Protein AF-A0A4Y2HC85-F1 (afdb_monomer_lite)

InterPro domains:
  IPR040647 SPIN-DOC-like, zinc-finger [PF18658] (17-44)

Secondary structure (DSSP, 8-state):
-------PPP--S--EE-TTT--EESSS-HHHHHHHHHHHSTT--GGGHHHHHHHHHHHHHHHHHHHHHHHHHHHHHHHHHHHHHHHHHHHT--TT-HHHHHHHHHHHHHHH-GGGHHHHHT--

pLDDT: mean 77.15, std 14.13, range [35.19, 92.06]

Sequence (124 aa):
MESEMATFPQPSLLSGVCLICNEAVAVFKEYNISRHFTSKHKNSNYEAMSEYVESLCKKLSGRQIFFKKVNTIQEAATHASYIVAYNIAKNNKALSDREFVKQCMLQVCDVLCPDKKNNIQTVS

Organism: Araneus ventricosus (NCBI:txid182803)

Structure (mmCIF, N/CA/C/O backbone):
data_AF-A0A4Y2HC85-F1
#
_entry.id   AF-A0A4Y2HC85-F1
#
loop_
_atom_site.group_PDB
_atom_site.id
_atom_site.type_symbol
_atom_site.label_atom_id
_atom_site.label_alt_id
_atom_site.label_comp_id
_atom_site.label_asym_id
_atom_site.label_entity_id
_atom_site.label_seq_id
_atom_site.pdbx_PDB_ins_code
_atom_site.Cartn_x
_atom_site.Cartn_y
_atom_site.Cartn_z
_atom_site.occupancy
_atom_site.B_iso_or_equiv
_atom_site.auth_seq_id
_atom_site.auth_comp_id
_atom_site.auth_asym_id
_atom_site.auth_atom_id
_atom_site.pdbx_PDB_model_num
ATOM 1 N N . MET A 1 1 ? -26.707 -11.680 3.508 1.00 39.56 1 MET A N 1
ATOM 2 C CA . MET A 1 1 ? -25.336 -11.876 4.020 1.00 39.56 1 MET A CA 1
ATOM 3 C C . MET A 1 1 ? -24.555 -12.504 2.884 1.00 39.56 1 MET A C 1
ATOM 5 O O . MET A 1 1 ? -24.345 -13.703 2.871 1.00 39.56 1 MET A O 1
ATOM 9 N N . GLU A 1 2 ? -24.244 -11.702 1.872 1.00 35.19 2 GLU A N 1
ATOM 10 C CA . GLU A 1 2 ? -23.444 -12.131 0.728 1.00 35.19 2 GLU A CA 1
ATOM 11 C C . GLU A 1 2 ? -22.270 -11.168 0.674 1.00 35.19 2 GLU A C 1
ATOM 13 O O . GLU A 1 2 ? -22.397 -10.013 0.283 1.00 35.19 2 GLU A O 1
ATOM 18 N N . SER A 1 3 ? -21.153 -11.610 1.240 1.00 37.97 3 SER A N 1
ATOM 19 C CA . SER A 1 3 ? -19.873 -10.946 1.077 1.00 37.97 3 SER A CA 1
ATOM 20 C C . SER A 1 3 ? -19.359 -11.309 -0.308 1.00 37.97 3 SER A C 1
ATOM 22 O O . SER A 1 3 ? -18.928 -12.444 -0.523 1.00 37.97 3 SER A O 1
ATOM 24 N N . GLU A 1 4 ? -19.401 -10.359 -1.237 1.00 44.91 4 GLU A N 1
ATOM 25 C CA . GLU A 1 4 ? -18.585 -10.416 -2.445 1.00 44.91 4 GLU A CA 1
ATOM 26 C C . GLU A 1 4 ? -17.118 -10.524 -2.011 1.00 44.91 4 GLU A C 1
ATOM 28 O O . GLU A 1 4 ? -16.486 -9.555 -1.588 1.00 44.91 4 GLU A O 1
ATOM 33 N N . MET A 1 5 ? -16.576 -11.743 -2.056 1.00 38.97 5 MET A N 1
ATOM 34 C CA . MET A 1 5 ? -15.139 -11.968 -2.003 1.00 38.97 5 MET A CA 1
ATOM 35 C C . MET A 1 5 ? -14.557 -11.340 -3.263 1.00 38.97 5 MET A C 1
ATOM 37 O O . MET A 1 5 ? -14.553 -11.950 -4.333 1.00 38.97 5 MET A O 1
ATOM 41 N N . ALA A 1 6 ? -14.076 -10.103 -3.129 1.00 42.81 6 ALA A N 1
ATOM 42 C CA . ALA A 1 6 ? -13.191 -9.491 -4.101 1.00 42.81 6 ALA A CA 1
ATOM 43 C C . ALA A 1 6 ? -12.059 -10.488 -4.367 1.00 42.81 6 ALA A C 1
ATOM 45 O O . ALA A 1 6 ? -11.213 -10.755 -3.510 1.00 42.81 6 ALA A O 1
ATOM 46 N N . THR A 1 7 ? -12.104 -11.114 -5.539 1.00 43.34 7 THR A N 1
ATOM 47 C CA . THR A 1 7 ? -11.078 -12.054 -5.964 1.00 43.34 7 THR A CA 1
ATOM 48 C C . THR A 1 7 ? -9.801 -11.245 -6.125 1.00 43.34 7 THR A C 1
ATOM 50 O O . THR A 1 7 ? -9.689 -10.429 -7.039 1.00 43.34 7 THR A O 1
ATOM 53 N N . PHE A 1 8 ? -8.857 -11.429 -5.201 1.00 40.78 8 PHE A N 1
ATOM 54 C CA . PHE A 1 8 ? -7.516 -10.875 -5.333 1.00 40.78 8 PHE A CA 1
ATOM 55 C C . PHE A 1 8 ? -6.933 -11.364 -6.668 1.00 40.78 8 PHE A C 1
ATOM 57 O O . PHE A 1 8 ? -6.908 -12.580 -6.897 1.00 40.78 8 PHE A O 1
ATOM 64 N N . PRO A 1 9 ? -6.486 -10.468 -7.566 1.00 41.81 9 PRO A N 1
ATOM 65 C CA . PRO A 1 9 ? -5.861 -10.896 -8.805 1.00 41.81 9 PRO A CA 1
ATOM 66 C C . PRO A 1 9 ? -4.617 -11.720 -8.464 1.00 41.81 9 PRO A C 1
ATOM 68 O O . PRO A 1 9 ? -3.718 -11.261 -7.759 1.00 41.81 9 PRO A O 1
ATOM 71 N N . GLN A 1 10 ? -4.601 -12.966 -8.938 1.00 46.28 10 GLN A N 1
ATOM 72 C CA . GLN A 1 10 ? -3.458 -13.867 -8.821 1.00 46.28 10 GLN A CA 1
ATOM 73 C C . GLN A 1 10 ? -2.216 -13.175 -9.417 1.00 46.28 10 GLN A C 1
ATOM 75 O O . GLN A 1 10 ? -2.329 -12.592 -10.499 1.00 46.28 10 GLN A O 1
ATOM 80 N N . PRO A 1 11 ? -1.034 -13.227 -8.771 1.00 51.81 11 PRO A N 1
ATOM 81 C CA . PRO A 1 11 ? 0.182 -12.599 -9.282 1.00 51.81 11 PRO A CA 1
ATOM 82 C C . PRO A 1 11 ? 0.749 -13.422 -10.450 1.00 51.81 11 PRO A C 1
ATOM 84 O O . PRO A 1 11 ? 1.758 -14.115 -10.335 1.00 51.81 11 PRO A O 1
ATOM 87 N N . SER A 1 12 ? 0.078 -13.386 -11.599 1.00 58.06 12 SER A N 1
ATOM 88 C CA . SER A 1 12 ? 0.552 -14.012 -12.828 1.00 58.06 12 SER A CA 1
ATOM 89 C C . SER A 1 12 ? 1.659 -13.153 -13.437 1.00 58.06 12 SER A C 1
ATOM 91 O O . SER A 1 12 ? 1.367 -12.084 -13.958 1.00 58.06 12 SER A O 1
ATOM 93 N N . LEU A 1 13 ? 2.903 -13.647 -13.360 1.00 60.41 13 LEU A N 1
ATOM 94 C CA . LEU A 1 13 ? 4.144 -13.115 -13.944 1.00 60.41 13 LEU A CA 1
ATOM 95 C C . LEU A 1 13 ? 4.380 -11.610 -13.745 1.00 60.41 13 LEU A C 1
ATOM 97 O O . LEU A 1 13 ? 3.727 -10.781 -14.363 1.00 60.41 13 LEU A O 1
ATOM 101 N N . LEU A 1 14 ? 5.420 -11.256 -12.982 1.00 68.62 14 LEU A N 1
ATOM 102 C CA . LEU A 1 14 ? 5.896 -9.877 -12.849 1.00 68.62 14 LEU A CA 1
ATOM 103 C C . LEU A 1 14 ? 6.206 -9.297 -14.246 1.00 68.62 14 LEU A C 1
ATOM 105 O O . LEU A 1 14 ? 7.260 -9.560 -14.831 1.00 68.62 14 LEU A O 1
ATOM 109 N N . SER A 1 15 ? 5.246 -8.570 -14.813 1.00 75.81 15 SER A N 1
ATOM 110 C CA . SER A 1 15 ? 5.338 -7.892 -16.101 1.00 75.81 15 SER A CA 1
ATOM 111 C C . SER A 1 15 ? 5.786 -6.459 -15.878 1.00 75.81 15 SER A C 1
ATOM 113 O O . SER A 1 15 ? 5.284 -5.787 -14.975 1.00 75.81 15 SER A O 1
ATOM 115 N N . GLY A 1 16 ? 6.710 -5.987 -16.708 1.00 83.25 16 GLY A N 1
ATOM 116 C CA . GLY A 1 16 ? 7.153 -4.599 -16.673 1.00 83.25 16 GLY A CA 1
ATOM 117 C C . GLY A 1 16 ? 6.352 -3.716 -17.598 1.00 83.25 16 GLY A C 1
ATOM 118 O O . GLY A 1 16 ? 5.707 -4.202 -18.518 1.00 83.25 16 GLY A O 1
ATOM 119 N N . VAL A 1 17 ? 6.414 -2.407 -17.380 1.00 86.94 17 VAL A N 1
ATOM 120 C CA 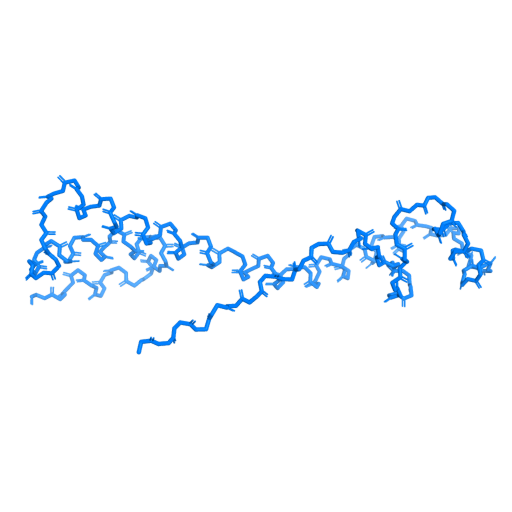. VAL A 1 17 ? 5.908 -1.413 -18.332 1.00 86.94 17 VAL A CA 1
ATOM 121 C C . VAL A 1 17 ? 7.093 -0.591 -18.812 1.00 86.94 17 VAL A C 1
ATOM 123 O O . VAL A 1 17 ? 7.851 -0.060 -18.000 1.00 86.94 17 VAL A O 1
ATOM 126 N N . CYS A 1 18 ? 7.266 -0.491 -20.127 1.00 87.25 18 CYS A N 1
ATOM 127 C CA . CYS A 1 18 ? 8.275 0.379 -20.708 1.00 87.25 18 CYS A CA 1
ATOM 128 C C . CYS A 1 18 ? 7.864 1.838 -20.512 1.00 87.25 18 C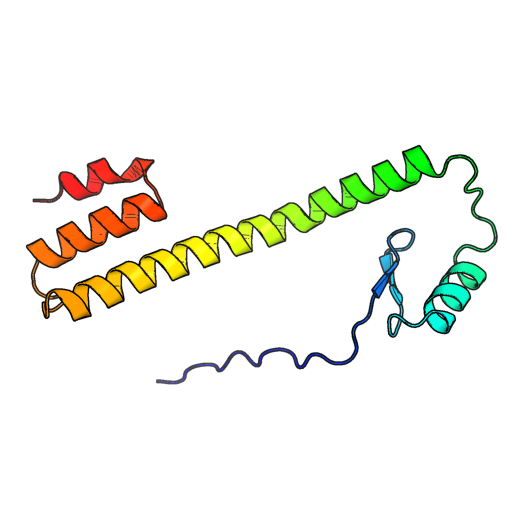YS A C 1
ATOM 130 O O . CYS A 1 18 ? 6.785 2.253 -20.922 1.00 87.25 18 CYS A O 1
ATOM 132 N N . LEU A 1 19 ? 8.734 2.644 -19.915 1.00 84.19 19 LEU A N 1
ATOM 133 C CA . LEU A 1 19 ? 8.427 4.043 -19.612 1.00 84.19 19 LEU A CA 1
ATOM 134 C C . LEU A 1 19 ? 8.465 4.952 -20.849 1.00 84.19 19 LEU A C 1
ATOM 136 O O . LEU A 1 19 ? 7.919 6.050 -20.814 1.00 84.19 19 LEU A O 1
ATOM 140 N N . ILE A 1 20 ? 9.080 4.484 -21.939 1.00 84.69 20 ILE A N 1
ATOM 141 C CA . ILE A 1 20 ? 9.239 5.231 -23.191 1.00 84.69 20 ILE A CA 1
ATOM 142 C C . ILE A 1 20 ? 7.965 5.137 -24.042 1.00 84.69 20 ILE A C 1
ATOM 144 O O . ILE A 1 20 ? 7.466 6.157 -24.508 1.00 84.69 20 ILE A O 1
ATOM 148 N N . CYS A 1 21 ? 7.420 3.928 -24.231 1.00 86.94 21 CYS A N 1
ATOM 149 C CA . CYS A 1 21 ? 6.229 3.688 -25.064 1.00 86.94 21 CYS A CA 1
ATOM 150 C C . CYS A 1 21 ? 4.973 3.264 -24.287 1.00 86.94 21 CYS A C 1
ATOM 152 O O . CYS A 1 21 ? 3.910 3.138 -24.885 1.00 86.94 21 CYS A O 1
ATOM 154 N N . ASN A 1 22 ? 5.066 3.057 -22.971 1.00 85.00 22 ASN A N 1
ATOM 155 C CA . ASN A 1 22 ? 3.963 2.617 -22.110 1.00 85.00 22 ASN A CA 1
ATOM 156 C C . ASN A 1 22 ? 3.378 1.233 -22.469 1.00 85.00 22 ASN A C 1
ATOM 158 O O . ASN A 1 22 ? 2.268 0.904 -22.048 1.00 85.00 22 ASN A O 1
ATOM 162 N N . GLU A 1 23 ? 4.122 0.420 -23.224 1.00 88.38 23 GLU A N 1
ATOM 163 C CA . GLU A 1 23 ? 3.765 -0.963 -23.546 1.00 88.38 23 GLU A CA 1
ATOM 164 C C . GLU A 1 23 ? 4.225 -1.924 -22.439 1.00 88.38 23 GLU A C 1
ATOM 166 O O . GLU A 1 23 ? 5.257 -1.716 -21.791 1.00 88.38 23 GLU A O 1
ATOM 171 N N . ALA A 1 24 ? 3.467 -3.004 -22.233 1.00 88.06 24 ALA A N 1
ATOM 172 C CA . ALA A 1 24 ? 3.840 -4.060 -21.303 1.00 88.06 24 ALA A CA 1
ATOM 173 C C . ALA A 1 24 ? 4.976 -4.923 -21.877 1.00 88.06 24 ALA A C 1
ATOM 175 O O . ALA A 1 24 ? 4.899 -5.431 -22.996 1.00 88.06 24 ALA A O 1
ATOM 176 N N . VAL A 1 25 ? 6.018 -5.137 -21.080 1.00 88.25 25 VAL A N 1
ATOM 177 C CA . VAL A 1 25 ? 7.084 -6.100 -21.342 1.00 88.25 25 VAL A CA 1
ATOM 178 C C . VAL A 1 25 ? 6.728 -7.385 -20.608 1.00 88.25 25 VAL A C 1
ATOM 180 O O . VAL A 1 25 ? 6.728 -7.444 -19.374 1.00 88.25 25 VAL A O 1
ATOM 183 N N . ALA A 1 26 ? 6.399 -8.418 -21.384 1.00 83.50 26 ALA A N 1
ATOM 184 C CA . ALA A 1 26 ? 6.089 -9.737 -20.855 1.00 83.50 26 ALA A CA 1
ATOM 185 C C . ALA A 1 26 ? 7.285 -10.255 -20.056 1.00 83.50 26 ALA A C 1
ATOM 187 O O . ALA A 1 26 ? 8.322 -10.535 -20.648 1.00 83.50 26 ALA A O 1
ATOM 188 N N . VAL A 1 27 ? 7.118 -10.428 -18.743 1.00 82.75 27 VAL A N 1
ATOM 189 C CA . VAL A 1 27 ? 8.144 -10.916 -17.807 1.00 82.75 27 VAL A CA 1
ATOM 190 C C . VAL A 1 27 ? 9.383 -10.016 -17.748 1.00 82.75 27 VAL A C 1
ATOM 192 O O . VAL A 1 27 ? 10.051 -9.790 -18.755 1.00 82.75 27 VAL A O 1
ATOM 195 N N . PHE A 1 28 ? 9.774 -9.576 -16.554 1.00 82.06 28 PHE A N 1
ATOM 196 C CA . PHE A 1 28 ? 11.064 -8.905 -16.338 1.00 82.06 28 PHE A CA 1
ATOM 197 C C . PHE A 1 28 ? 12.258 -9.867 -16.512 1.00 82.06 28 PHE A C 1
ATOM 199 O O . PHE A 1 28 ? 12.929 -10.241 -15.556 1.00 82.06 28 PHE A O 1
ATOM 206 N N . LYS A 1 29 ? 12.521 -10.296 -17.749 1.00 87.31 29 LYS A N 1
ATOM 207 C CA . LYS A 1 29 ? 13.715 -11.039 -18.160 1.00 87.31 29 LYS A CA 1
ATOM 208 C C . LYS A 1 29 ? 14.520 -10.190 -19.128 1.00 87.31 29 LYS A C 1
ATOM 210 O O . LYS A 1 29 ? 13.945 -9.568 -20.020 1.00 87.31 29 LYS A O 1
ATOM 215 N N . GLU A 1 30 ? 15.841 -10.242 -18.994 1.00 88.12 30 GLU A N 1
ATOM 216 C CA . GLU A 1 30 ? 16.788 -9.503 -19.835 1.00 88.12 30 GLU A CA 1
ATOM 217 C C . GLU A 1 30 ? 16.480 -9.666 -21.328 1.00 88.12 30 GLU A C 1
ATOM 219 O O . GLU A 1 30 ? 16.289 -8.676 -22.021 1.00 88.12 30 GLU A O 1
ATOM 224 N N . TYR A 1 31 ? 16.294 -10.902 -21.803 1.00 89.81 31 TYR A N 1
ATOM 225 C CA . TYR A 1 31 ? 15.933 -11.175 -23.198 1.00 89.81 31 TYR A CA 1
ATOM 226 C C . TYR A 1 31 ? 14.680 -10.409 -23.669 1.00 89.81 31 TYR A C 1
ATOM 228 O O . TYR A 1 31 ? 14.672 -9.845 -24.764 1.00 89.81 31 TYR A O 1
ATOM 236 N N . ASN A 1 32 ? 13.623 -10.360 -22.851 1.00 90.06 32 ASN A N 1
ATOM 237 C CA . ASN A 1 32 ? 12.374 -9.686 -23.218 1.00 90.06 32 ASN A CA 1
ATOM 238 C C . ASN A 1 32 ? 12.543 -8.164 -23.250 1.00 90.06 32 ASN A C 1
ATOM 240 O O . ASN A 1 32 ? 11.996 -7.514 -24.141 1.00 90.06 32 ASN A O 1
ATOM 244 N N . ILE A 1 33 ? 13.328 -7.619 -22.318 1.00 89.38 33 ILE A N 1
ATOM 245 C CA . ILE A 1 33 ? 13.667 -6.195 -22.254 1.00 89.38 33 ILE A CA 1
ATOM 246 C C . ILE A 1 33 ? 14.527 -5.816 -23.464 1.00 89.38 33 ILE A C 1
ATOM 248 O O . ILE A 1 33 ? 14.150 -4.923 -24.219 1.00 89.38 33 ILE A O 1
ATOM 252 N N . SER A 1 34 ? 15.621 -6.537 -23.711 1.00 89.81 34 SER A N 1
ATOM 253 C CA . SER A 1 34 ? 16.528 -6.289 -24.834 1.00 89.81 34 SER A CA 1
ATOM 254 C C . SER A 1 34 ? 15.791 -6.358 -26.169 1.00 89.81 34 SER A C 1
ATOM 256 O O . SER A 1 34 ? 15.859 -5.422 -26.962 1.00 89.81 34 SER A O 1
ATOM 258 N N . ARG A 1 35 ? 14.982 -7.403 -26.393 1.00 92.06 35 ARG A N 1
ATOM 259 C CA . ARG A 1 35 ? 14.155 -7.522 -27.603 1.00 92.06 35 ARG A CA 1
ATOM 260 C C . ARG A 1 35 ? 13.182 -6.352 -27.755 1.00 92.06 35 ARG A C 1
ATOM 262 O O . ARG A 1 35 ? 12.997 -5.855 -28.867 1.00 92.06 35 ARG A O 1
ATOM 269 N N . HIS A 1 36 ? 12.550 -5.915 -26.667 1.00 91.75 36 HIS A N 1
ATOM 270 C CA . HIS A 1 36 ? 11.640 -4.772 -26.686 1.00 91.75 36 HIS A CA 1
ATOM 271 C C . HIS A 1 36 ? 12.373 -3.486 -27.097 1.00 91.75 36 HIS A C 1
ATOM 273 O O . HIS A 1 36 ? 11.963 -2.835 -28.055 1.00 91.75 36 HIS A O 1
ATOM 279 N N . PHE A 1 37 ? 13.503 -3.170 -26.460 1.00 88.12 37 PHE A N 1
ATOM 280 C CA . PHE A 1 37 ? 14.302 -1.991 -26.801 1.00 88.12 37 PHE A CA 1
ATOM 281 C C . PHE A 1 37 ? 14.804 -2.023 -28.246 1.00 88.12 37 PHE A C 1
ATOM 283 O O . PHE A 1 37 ? 14.616 -1.058 -28.984 1.00 88.12 37 PHE A O 1
ATOM 290 N N . THR A 1 38 ? 15.366 -3.145 -28.698 1.00 88.88 38 THR A N 1
ATOM 291 C CA . THR A 1 38 ? 15.890 -3.257 -30.065 1.00 88.88 38 THR A CA 1
ATOM 292 C C . THR A 1 38 ? 14.794 -3.190 -31.131 1.00 88.88 38 THR A C 1
ATOM 294 O O . THR A 1 38 ? 15.059 -2.719 -32.233 1.00 88.88 38 THR A O 1
ATOM 297 N N . SER A 1 39 ? 13.570 -3.643 -30.845 1.00 90.88 39 SER A N 1
ATOM 298 C CA . SER A 1 39 ? 12.470 -3.622 -31.824 1.00 90.88 39 SER A CA 1
ATOM 299 C C . SER A 1 39 ? 11.691 -2.305 -31.846 1.00 90.88 39 SER A C 1
ATOM 301 O O . SER A 1 39 ? 11.310 -1.847 -32.920 1.00 90.88 39 SER A O 1
ATOM 303 N N . LYS A 1 40 ? 11.461 -1.682 -30.684 1.00 87.88 40 LYS A N 1
ATOM 304 C CA . LYS A 1 40 ? 10.613 -0.484 -30.540 1.00 87.88 40 LYS A CA 1
ATOM 305 C C . LYS A 1 40 ? 11.400 0.820 -30.463 1.00 87.88 40 LYS A C 1
ATOM 307 O O . LYS A 1 40 ? 10.848 1.882 -30.733 1.00 87.88 40 LYS A O 1
ATOM 312 N N . HIS A 1 41 ? 12.679 0.744 -30.107 1.00 87.06 41 HIS A N 1
ATOM 313 C CA . HIS A 1 41 ? 13.499 1.905 -29.769 1.00 87.06 41 HIS A CA 1
ATOM 314 C C . HIS A 1 41 ? 14.889 1.879 -30.435 1.00 87.06 41 HIS A C 1
ATOM 316 O O . HIS A 1 41 ? 15.843 2.489 -29.959 1.00 87.06 41 HIS A O 1
ATOM 322 N N . LYS A 1 42 ? 15.004 1.191 -31.579 1.00 79.31 42 LYS A N 1
ATOM 323 C CA . LYS A 1 42 ? 16.261 0.986 -32.321 1.00 79.31 42 LYS A CA 1
ATOM 324 C C . LYS A 1 42 ? 16.988 2.274 -32.725 1.00 79.31 42 LYS A C 1
ATOM 326 O O . LYS A 1 42 ? 18.204 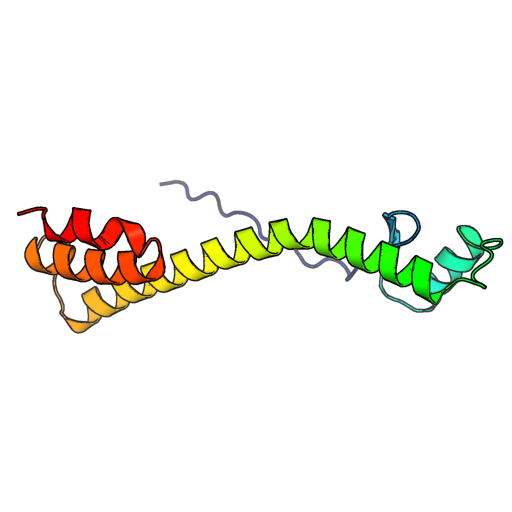2.257 -32.855 1.00 79.31 42 LYS A O 1
ATOM 331 N N . ASN A 1 43 ? 16.241 3.351 -32.970 1.00 71.50 43 ASN A N 1
ATOM 332 C CA . ASN A 1 43 ? 16.751 4.602 -33.540 1.00 71.50 43 ASN A CA 1
ATOM 333 C C . ASN A 1 43 ? 16.538 5.813 -32.620 1.00 71.50 43 ASN A C 1
ATOM 335 O O . ASN A 1 43 ? 16.505 6.951 -33.084 1.00 71.50 43 ASN A O 1
ATOM 339 N N . SER A 1 44 ? 16.304 5.587 -31.328 1.00 68.06 44 SER A N 1
ATOM 340 C CA . SER A 1 44 ? 16.189 6.701 -30.388 1.00 68.06 44 SER A CA 1
ATOM 341 C C . SER A 1 44 ? 17.572 7.284 -30.138 1.00 68.06 44 SER A C 1
ATOM 343 O O . SER A 1 44 ? 18.476 6.566 -29.716 1.00 68.06 44 SER A O 1
ATOM 345 N N . ASN A 1 45 ? 17.731 8.583 -30.386 1.00 65.06 45 ASN A N 1
ATOM 346 C CA . ASN A 1 45 ? 18.965 9.269 -30.048 1.00 65.06 45 ASN A CA 1
ATOM 347 C C . ASN A 1 45 ? 18.970 9.588 -28.545 1.00 65.06 45 ASN A C 1
ATOM 349 O O . ASN A 1 45 ? 18.344 10.550 -28.102 1.00 65.06 45 ASN A O 1
ATOM 353 N N . TYR A 1 46 ? 19.605 8.729 -27.748 1.00 64.56 46 TYR A N 1
ATOM 354 C CA . TYR A 1 46 ? 19.620 8.844 -26.287 1.00 64.56 46 TYR A CA 1
ATOM 355 C C . TYR A 1 46 ? 20.742 9.740 -25.750 1.00 64.56 46 TYR A C 1
ATOM 357 O O . TYR A 1 46 ? 20.993 9.746 -24.551 1.00 64.56 46 TYR A O 1
ATOM 365 N N . GLU A 1 47 ? 21.421 10.510 -26.597 1.00 56.94 47 GLU A N 1
ATOM 366 C CA . GLU A 1 47 ? 22.540 11.378 -26.200 1.00 56.94 47 GLU A CA 1
ATOM 367 C C . GLU A 1 47 ? 22.142 12.450 -25.158 1.00 56.94 47 GLU A C 1
ATOM 369 O O . GLU A 1 47 ? 22.983 12.892 -24.382 1.00 56.94 47 GLU A O 1
ATOM 374 N N . ALA A 1 48 ? 20.847 12.776 -25.031 1.00 60.03 48 ALA A N 1
ATOM 375 C CA . ALA A 1 48 ? 20.277 13.619 -23.968 1.00 60.03 48 ALA A CA 1
ATOM 376 C C . ALA A 1 48 ? 19.593 12.803 -22.841 1.00 60.03 48 ALA A C 1
ATOM 378 O O . ALA A 1 48 ? 18.519 13.156 -22.344 1.00 60.03 48 ALA A O 1
ATOM 379 N N . MET A 1 49 ? 20.187 11.666 -22.455 1.00 68.00 49 MET A N 1
ATOM 380 C CA . MET A 1 49 ? 19.568 10.656 -21.582 1.00 68.00 49 MET A CA 1
ATOM 381 C C . MET A 1 49 ? 19.117 11.203 -20.222 1.00 68.00 49 MET A C 1
ATOM 383 O O . MET A 1 49 ? 18.077 10.788 -19.720 1.00 68.00 49 MET A O 1
ATOM 387 N N . SER A 1 50 ? 19.867 12.138 -19.632 1.00 68.00 50 SER A N 1
ATOM 388 C CA . SER A 1 50 ? 19.608 12.618 -18.268 1.00 68.00 50 SER A CA 1
ATOM 389 C C . SER A 1 50 ? 18.295 13.404 -18.162 1.00 68.00 50 SER A C 1
ATOM 391 O O . SER A 1 50 ? 17.414 13.038 -17.384 1.00 68.00 50 SER A O 1
ATOM 393 N N . GLU A 1 51 ? 18.109 14.426 -19.002 1.00 74.62 51 GLU A N 1
ATOM 394 C CA . GLU A 1 51 ? 16.905 15.270 -18.982 1.00 74.62 51 GLU A CA 1
ATOM 395 C C . GLU A 1 51 ? 15.657 14.494 -19.418 1.00 74.62 51 GLU A C 1
ATOM 397 O O . GLU A 1 51 ? 14.574 14.638 -18.840 1.00 74.62 51 GLU A O 1
ATOM 402 N N . TYR A 1 52 ? 15.805 13.613 -20.413 1.00 78.75 52 TYR A N 1
ATOM 403 C CA . TYR A 1 52 ? 14.707 12.775 -20.878 1.00 78.75 52 TYR A CA 1
ATOM 404 C C . TYR A 1 52 ? 14.253 11.789 -19.795 1.00 78.75 52 TYR A C 1
ATOM 406 O O . TYR A 1 52 ? 13.054 11.710 -19.510 1.00 78.75 52 TYR A O 1
ATOM 414 N N . VAL A 1 53 ? 15.191 11.099 -19.134 1.00 79.56 53 VAL A N 1
ATOM 415 C CA . VAL A 1 53 ? 14.896 10.199 -18.008 1.00 79.56 53 VAL A CA 1
ATOM 416 C C . VAL A 1 53 ? 14.258 10.967 -16.854 1.00 79.56 53 VAL A C 1
ATOM 418 O O . VAL A 1 53 ? 13.251 10.512 -16.312 1.00 79.56 53 VAL A O 1
ATOM 421 N N . GLU A 1 54 ? 14.755 12.159 -16.52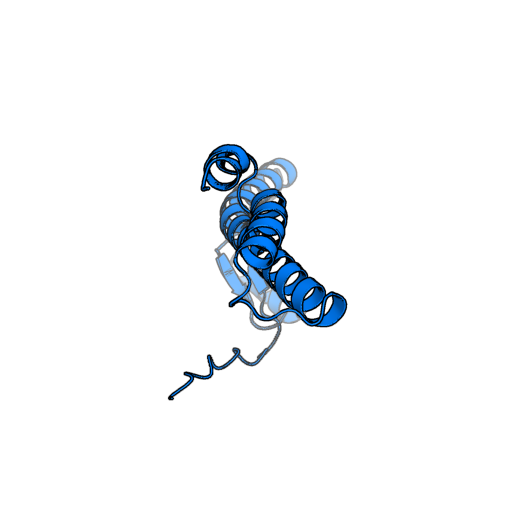1 1.00 82.31 54 GLU A N 1
ATOM 422 C CA . GLU A 1 54 ? 14.157 12.992 -15.475 1.00 82.31 54 GLU A CA 1
ATOM 423 C C . GLU A 1 54 ? 12.705 13.373 -15.812 1.00 82.31 54 GLU A C 1
ATOM 425 O O . GLU A 1 54 ? 11.812 13.292 -14.961 1.00 82.31 54 GLU A O 1
ATOM 430 N N . SER A 1 55 ? 12.427 13.711 -17.076 1.00 83.75 55 SER A N 1
ATOM 431 C CA . SER A 1 55 ? 11.070 14.010 -17.543 1.00 83.75 55 SER A CA 1
ATOM 432 C C . SER A 1 55 ? 10.128 12.802 -17.425 1.00 83.75 55 SER A C 1
ATOM 434 O O . SER A 1 55 ? 8.962 12.954 -17.043 1.00 83.75 55 SER A O 1
ATOM 436 N N . LEU A 1 56 ? 10.627 11.591 -17.703 1.00 83.19 56 LEU A N 1
ATOM 437 C CA . LEU A 1 56 ? 9.872 10.348 -17.554 1.00 83.19 56 LEU A CA 1
ATOM 438 C C . LEU A 1 56 ? 9.606 10.045 -16.075 1.00 83.19 56 LEU A C 1
ATOM 440 O O . LEU A 1 56 ? 8.469 9.741 -15.710 1.00 83.19 56 LEU A O 1
ATOM 444 N N . CYS A 1 57 ? 10.604 10.216 -15.207 1.00 83.38 57 CYS A N 1
ATOM 445 C CA . CYS A 1 57 ? 10.462 10.074 -13.757 1.00 83.38 57 CYS A CA 1
ATOM 446 C C . CYS A 1 57 ? 9.421 11.041 -13.175 1.00 83.38 57 CYS A C 1
ATOM 448 O O . CYS A 1 57 ? 8.598 10.635 -12.348 1.00 83.38 57 CYS A O 1
ATOM 450 N N . LYS A 1 58 ? 9.387 12.300 -13.635 1.00 84.94 58 LYS A N 1
ATOM 451 C CA . LYS A 1 58 ? 8.359 13.279 -13.236 1.00 84.94 58 LYS A CA 1
ATOM 452 C C . LYS A 1 58 ? 6.958 12.839 -13.664 1.00 84.94 58 LYS A C 1
ATOM 454 O O . LYS A 1 58 ? 6.039 12.845 -12.844 1.00 84.94 58 LYS A O 1
ATOM 459 N N . LYS A 1 59 ? 6.791 12.382 -14.912 1.00 83.44 59 LYS A N 1
ATOM 460 C CA . LYS A 1 59 ? 5.506 11.859 -15.421 1.00 83.44 59 LYS A CA 1
ATOM 461 C C . LYS A 1 59 ? 5.026 10.642 -14.629 1.00 83.44 59 LYS A C 1
ATOM 463 O O . LYS A 1 59 ? 3.839 10.539 -14.320 1.00 83.44 59 LYS A O 1
ATOM 468 N N . LEU A 1 60 ? 5.935 9.737 -14.269 1.00 83.19 60 LEU A N 1
ATOM 469 C CA . LEU A 1 60 ? 5.610 8.567 -13.453 1.00 83.19 60 LEU A CA 1
ATOM 470 C C . LEU A 1 60 ? 5.236 8.936 -12.032 1.00 83.19 60 LEU A C 1
ATOM 472 O O . LEU A 1 60 ? 4.241 8.425 -11.526 1.00 83.19 60 LEU A O 1
ATOM 476 N N . SER A 1 61 ? 5.983 9.851 -11.418 1.00 81.25 61 SER A N 1
ATOM 477 C CA . SER A 1 61 ? 5.666 10.358 -10.086 1.00 81.25 61 SER A CA 1
ATOM 478 C C . SER A 1 61 ? 4.266 10.972 -10.073 1.00 81.25 61 SER A C 1
ATOM 480 O O . SER A 1 61 ? 3.463 10.612 -9.220 1.00 81.25 61 SER A O 1
ATOM 482 N N . GLY A 1 62 ? 3.919 11.779 -11.083 1.00 77.56 62 GLY A N 1
ATOM 483 C CA . GLY A 1 62 ? 2.566 12.312 -11.275 1.00 77.56 62 GLY A CA 1
ATOM 484 C C . GLY A 1 62 ? 1.477 11.233 -11.273 1.00 77.56 62 GLY A C 1
ATOM 485 O O . GLY A 1 62 ? 0.480 11.357 -10.565 1.00 77.56 62 GLY A O 1
ATOM 486 N N . ARG A 1 63 ? 1.689 10.135 -12.010 1.00 75.12 63 ARG A N 1
ATOM 487 C CA . ARG A 1 63 ? 0.743 9.005 -12.071 1.00 75.12 63 ARG A CA 1
ATOM 488 C C . ARG A 1 63 ? 0.680 8.210 -10.765 1.00 75.12 63 ARG A C 1
ATOM 490 O O . ARG A 1 63 ? -0.393 7.785 -10.352 1.00 75.12 63 ARG A O 1
ATOM 497 N N . GLN A 1 64 ? 1.818 8.011 -10.104 1.00 77.44 64 GLN A N 1
ATOM 498 C CA . GLN A 1 64 ? 1.913 7.240 -8.864 1.00 77.44 64 GLN A CA 1
ATOM 499 C C . GLN A 1 64 ? 1.387 7.993 -7.639 1.00 77.44 64 GLN A C 1
ATOM 501 O O . GLN A 1 64 ? 0.949 7.346 -6.691 1.00 77.44 64 GLN A O 1
ATOM 506 N N . ILE A 1 65 ? 1.397 9.331 -7.639 1.00 76.25 65 ILE A N 1
ATOM 507 C CA . ILE A 1 65 ? 0.876 10.148 -6.530 1.00 76.25 65 ILE A CA 1
ATOM 508 C C . ILE A 1 65 ? -0.580 9.791 -6.212 1.00 76.25 65 ILE A C 1
ATOM 510 O O . ILE A 1 65 ? -0.936 9.710 -5.038 1.00 76.25 65 ILE A O 1
ATOM 514 N N . PHE A 1 66 ? -1.407 9.512 -7.225 1.00 69.12 66 PHE A N 1
ATOM 515 C CA . PHE A 1 66 ? -2.798 9.111 -7.006 1.00 69.12 66 PHE A CA 1
ATOM 516 C C . PHE A 1 66 ? -2.901 7.783 -6.240 1.00 69.12 66 PHE A C 1
ATOM 518 O O . PHE A 1 66 ? -3.577 7.714 -5.216 1.00 69.12 66 PHE A O 1
ATOM 525 N N . PHE A 1 67 ? -2.165 6.755 -6.676 1.00 69.44 67 PHE A N 1
ATOM 526 C CA . PHE A 1 67 ? -2.137 5.451 -6.005 1.00 69.44 67 PHE A CA 1
ATOM 527 C C . PHE A 1 67 ? -1.563 5.539 -4.587 1.00 69.44 67 PHE A C 1
ATOM 529 O O . PHE A 1 67 ? -2.114 4.946 -3.663 1.00 69.44 67 PHE A O 1
ATOM 536 N N . LYS A 1 68 ? -0.498 6.329 -4.392 1.00 70.62 68 LYS A N 1
ATOM 537 C CA . LYS A 1 68 ? 0.081 6.583 -3.065 1.00 70.62 68 LYS A CA 1
ATOM 538 C C . LYS A 1 68 ? -0.928 7.259 -2.139 1.00 70.62 68 LYS A C 1
ATOM 540 O O . LYS A 1 68 ? -1.085 6.825 -1.006 1.00 70.62 68 LYS A O 1
ATOM 545 N N . LYS A 1 69 ? -1.659 8.267 -2.625 1.00 68.25 69 LYS A N 1
ATOM 546 C CA . LYS A 1 69 ? -2.687 8.963 -1.839 1.00 68.25 69 LYS A CA 1
ATOM 547 C C . LYS A 1 69 ? -3.816 8.019 -1.411 1.00 68.25 69 LYS A C 1
ATOM 549 O O . LYS A 1 69 ? -4.214 8.038 -0.250 1.00 68.25 69 LYS A O 1
ATOM 554 N N . VAL A 1 70 ? -4.303 7.168 -2.314 1.00 69.69 70 VAL A N 1
ATOM 555 C CA . VAL A 1 70 ? -5.321 6.158 -1.975 1.00 69.69 70 VAL A CA 1
ATOM 556 C C . VAL A 1 70 ? -4.793 5.183 -0.917 1.00 69.69 70 VAL A C 1
ATOM 558 O O . VAL A 1 70 ? -5.496 4.916 0.054 1.00 69.69 70 VAL A O 1
ATOM 561 N N . ASN A 1 71 ? -3.537 4.738 -1.035 1.00 69.88 71 ASN A N 1
ATOM 562 C CA . ASN A 1 71 ? -2.921 3.868 -0.033 1.00 69.88 71 ASN A CA 1
ATOM 563 C C . ASN A 1 71 ? -2.837 4.544 1.349 1.00 69.88 71 ASN A C 1
ATOM 565 O O . ASN A 1 71 ? -3.218 3.940 2.343 1.00 69.88 71 ASN A O 1
ATOM 569 N N . THR A 1 72 ? -2.459 5.826 1.420 1.00 75.81 72 THR A N 1
ATOM 570 C CA . THR A 1 72 ? -2.388 6.551 2.706 1.00 75.81 72 THR A CA 1
ATOM 571 C C . THR A 1 72 ? -3.744 6.694 3.403 1.00 75.81 72 THR A C 1
ATOM 573 O O . THR A 1 72 ? -3.822 6.598 4.625 1.00 75.81 72 THR A O 1
ATOM 576 N N . ILE A 1 73 ? -4.834 6.880 2.647 1.00 78.25 73 ILE A N 1
ATOM 577 C CA . ILE A 1 73 ? -6.190 6.942 3.218 1.00 78.25 73 ILE A CA 1
ATOM 578 C C . ILE A 1 73 ? -6.594 5.566 3.757 1.00 78.25 73 ILE A C 1
ATOM 580 O O . ILE A 1 73 ? -7.152 5.466 4.849 1.00 78.25 73 ILE A O 1
ATOM 584 N N . GLN A 1 74 ? -6.286 4.503 3.011 1.00 81.50 74 GLN A N 1
ATOM 585 C CA . GLN A 1 74 ? -6.590 3.137 3.421 1.00 81.50 74 GLN A CA 1
ATOM 586 C C . GLN A 1 74 ? -5.781 2.712 4.656 1.00 81.50 74 GLN A C 1
ATOM 588 O O . GLN A 1 74 ? -6.327 2.075 5.559 1.00 81.50 74 GLN A O 1
ATOM 593 N N . GLU A 1 75 ? -4.505 3.092 4.733 1.00 85.12 75 GLU A N 1
ATOM 594 C CA . GLU A 1 75 ? -3.650 2.884 5.907 1.00 85.12 75 GLU A CA 1
ATOM 595 C C . GLU A 1 75 ? -4.221 3.602 7.135 1.00 85.12 75 GLU A C 1
ATOM 597 O O . GLU A 1 75 ? -4.384 2.982 8.186 1.00 85.12 75 GLU A O 1
ATOM 602 N N . ALA A 1 76 ? -4.620 4.870 6.992 1.00 85.50 76 ALA A N 1
ATOM 603 C CA . ALA A 1 76 ? -5.242 5.633 8.072 1.00 85.50 76 ALA A CA 1
ATOM 604 C C . ALA A 1 76 ? -6.571 5.005 8.540 1.00 85.50 76 ALA A C 1
ATOM 606 O O . ALA A 1 76 ? -6.804 4.875 9.742 1.00 85.50 76 ALA A O 1
ATOM 607 N N . ALA A 1 77 ? -7.418 4.545 7.612 1.00 86.25 77 ALA A N 1
ATOM 608 C CA . ALA A 1 77 ? -8.667 3.844 7.925 1.00 86.25 77 ALA A CA 1
ATOM 609 C C . ALA A 1 77 ? -8.430 2.502 8.639 1.00 86.25 77 ALA A C 1
ATOM 611 O O . ALA A 1 77 ? -9.139 2.154 9.589 1.00 86.25 77 ALA A O 1
ATOM 612 N N . THR A 1 78 ? -7.405 1.762 8.217 1.00 89.88 78 THR A N 1
ATOM 613 C CA . THR A 1 78 ? -7.011 0.494 8.843 1.00 89.88 78 THR A CA 1
ATOM 614 C C . THR A 1 78 ? -6.487 0.733 10.260 1.00 89.88 78 THR A C 1
ATOM 616 O O . THR A 1 78 ? -6.908 0.056 11.198 1.00 89.88 78 THR A O 1
ATOM 619 N N . HIS A 1 79 ? -5.641 1.749 10.446 1.00 89.50 79 HIS A N 1
ATOM 620 C CA . HIS A 1 79 ? -5.130 2.146 11.755 1.00 89.50 79 HIS A CA 1
ATOM 621 C C . HIS A 1 79 ? -6.257 2.589 12.703 1.00 89.50 79 HIS A C 1
ATOM 623 O O . HIS A 1 79 ? -6.328 2.124 13.840 1.00 89.50 79 HIS A O 1
ATOM 629 N N . ALA A 1 80 ? -7.197 3.408 12.220 1.00 90.75 80 ALA A N 1
ATOM 630 C CA . ALA A 1 80 ? -8.386 3.799 12.974 1.00 90.75 80 ALA A CA 1
ATOM 631 C C . ALA A 1 80 ? -9.234 2.589 13.403 1.00 90.75 80 ALA A C 1
ATOM 633 O O . ALA A 1 80 ? -9.652 2.499 14.556 1.00 90.75 80 ALA A O 1
ATOM 634 N N . SER A 1 81 ? -9.441 1.625 12.503 1.00 90.31 81 SER A N 1
ATOM 635 C CA . SER A 1 81 ? -10.184 0.395 12.808 1.00 90.31 81 SER A CA 1
ATOM 636 C C . SER A 1 81 ? -9.495 -0.427 13.902 1.00 90.31 81 SER A C 1
ATOM 638 O O . SER A 1 81 ? -10.154 -0.943 14.806 1.00 90.31 81 SER A O 1
ATOM 640 N N . TYR A 1 82 ? -8.160 -0.496 13.867 1.00 91.94 82 TYR A N 1
ATOM 641 C CA . TYR A 1 82 ? -7.372 -1.172 14.894 1.00 91.94 82 TYR A CA 1
ATOM 642 C C . TYR A 1 82 ? -7.476 -0.481 16.259 1.00 91.94 82 TYR A C 1
ATOM 644 O O . TYR A 1 82 ? -7.635 -1.159 17.272 1.00 91.94 82 TYR A O 1
ATOM 652 N N . ILE A 1 83 ? -7.467 0.857 16.298 1.00 90.31 83 ILE A N 1
ATOM 653 C CA . ILE A 1 83 ? -7.693 1.633 17.529 1.00 90.31 83 ILE A CA 1
ATOM 654 C C . ILE A 1 83 ? -9.049 1.282 18.150 1.00 90.31 83 ILE A C 1
ATOM 656 O O . ILE A 1 83 ? -9.129 1.037 19.355 1.00 90.31 83 ILE A O 1
ATOM 660 N N . VAL A 1 84 ? -10.112 1.213 17.341 1.00 89.81 84 VAL A N 1
ATOM 661 C CA . VAL A 1 84 ? -11.453 0.842 17.824 1.00 89.81 84 VAL A CA 1
ATOM 662 C C . VAL A 1 84 ? -11.447 -0.572 18.404 1.00 89.81 84 VAL A C 1
ATOM 664 O O . VAL A 1 84 ? -11.864 -0.770 19.546 1.00 89.81 84 VAL A O 1
ATOM 667 N N . ALA A 1 85 ? -10.923 -1.549 17.660 1.00 89.81 85 ALA A N 1
ATOM 668 C CA . ALA A 1 85 ? -10.859 -2.941 18.103 1.00 89.81 85 ALA A CA 1
ATOM 669 C C . ALA A 1 85 ? -10.036 -3.109 19.394 1.00 89.81 85 ALA A C 1
ATOM 671 O O . ALA A 1 85 ? -10.475 -3.780 20.330 1.00 89.81 85 ALA A O 1
ATOM 672 N N . TYR A 1 86 ? -8.876 -2.449 19.477 1.00 90.31 86 TYR A N 1
ATOM 673 C CA . TYR A 1 86 ? -8.019 -2.452 20.661 1.00 90.31 86 TYR A CA 1
ATOM 674 C C . TYR A 1 86 ? -8.735 -1.871 21.883 1.00 90.31 86 TYR A C 1
ATOM 676 O O . TYR A 1 86 ? -8.691 -2.461 22.961 1.00 90.31 86 TYR A O 1
ATOM 684 N N . ASN A 1 87 ? -9.430 -0.741 21.731 1.00 88.44 87 ASN A N 1
ATOM 685 C CA . ASN A 1 87 ? -10.157 -0.121 22.835 1.00 88.44 87 ASN A CA 1
ATOM 686 C C . ASN A 1 87 ? -11.325 -0.979 23.323 1.00 88.44 87 ASN A C 1
ATOM 688 O O . ASN A 1 87 ? -11.533 -1.057 24.535 1.00 88.44 87 ASN A O 1
ATOM 692 N N . ILE A 1 88 ? -12.054 -1.635 22.415 1.00 88.25 88 ILE A N 1
ATOM 693 C CA . ILE A 1 88 ? -13.130 -2.570 22.777 1.00 88.25 88 ILE A CA 1
ATOM 694 C C . ILE A 1 88 ? -12.550 -3.726 23.595 1.00 88.25 88 ILE A C 1
ATOM 696 O O . ILE A 1 88 ? -13.034 -4.001 24.692 1.00 88.25 88 ILE A O 1
ATOM 700 N N . ALA A 1 89 ? -11.475 -4.353 23.109 1.00 89.56 89 ALA A N 1
ATOM 701 C CA . ALA A 1 89 ? -10.834 -5.476 23.788 1.00 89.56 89 ALA A CA 1
ATOM 702 C C . ALA A 1 89 ? -10.247 -5.082 25.155 1.00 89.56 89 ALA A C 1
ATOM 704 O O . ALA A 1 89 ? -10.429 -5.795 26.138 1.00 89.56 89 ALA A O 1
ATOM 705 N N . LYS A 1 90 ? -9.569 -3.930 25.235 1.00 89.12 90 LYS A N 1
ATOM 706 C CA . LYS A 1 90 ? -8.901 -3.455 26.454 1.00 89.12 90 LYS A CA 1
ATOM 707 C C . LYS A 1 90 ? -9.878 -3.048 27.550 1.00 89.12 90 LYS A C 1
ATOM 709 O O . LYS A 1 90 ? -9.648 -3.358 28.714 1.00 89.12 90 LYS A O 1
ATOM 714 N N . ASN A 1 91 ? -10.922 -2.304 27.194 1.00 86.06 91 A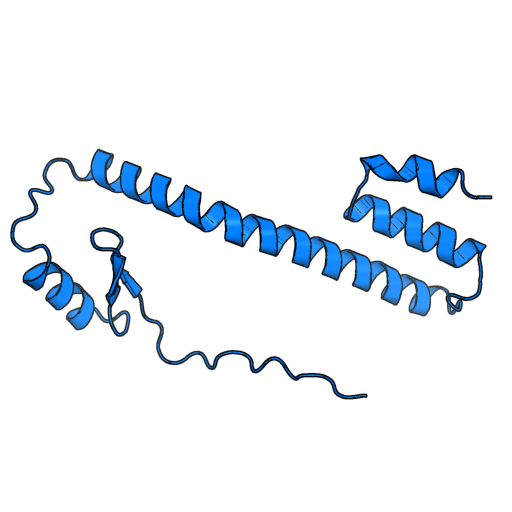SN A N 1
ATOM 715 C CA . ASN A 1 91 ? -11.865 -1.771 28.176 1.00 86.06 91 ASN A CA 1
ATOM 716 C C . ASN A 1 91 ? -13.009 -2.749 28.463 1.00 86.06 91 ASN A C 1
ATOM 718 O O . ASN A 1 91 ? -13.723 -2.554 29.441 1.00 86.06 91 ASN A O 1
ATOM 722 N N . ASN A 1 92 ? -13.184 -3.778 27.622 1.00 86.00 92 ASN A N 1
ATOM 723 C CA . ASN A 1 92 ? -14.295 -4.729 27.679 1.00 86.00 92 ASN A CA 1
ATOM 724 C C . ASN A 1 92 ? -15.657 -4.012 27.755 1.00 86.00 92 ASN A C 1
ATOM 726 O O . ASN A 1 92 ? -16.563 -4.384 28.498 1.00 86.00 92 ASN A O 1
ATOM 730 N N . LYS A 1 93 ? -15.762 -2.906 27.011 1.00 83.62 93 LYS A N 1
ATOM 731 C CA . LYS A 1 93 ? -16.947 -2.055 26.940 1.00 83.62 93 LYS A CA 1
ATOM 732 C C . LYS A 1 93 ? -17.598 -2.208 25.578 1.00 83.62 93 LYS A C 1
ATOM 734 O O . LYS A 1 93 ? -16.928 -2.179 24.546 1.00 83.62 93 LYS A O 1
ATOM 739 N N . ALA A 1 94 ? -18.917 -2.357 25.581 1.00 79.06 94 ALA A N 1
ATOM 740 C CA . ALA A 1 94 ? -19.697 -2.395 24.356 1.00 79.06 94 ALA A CA 1
ATOM 741 C C . ALA A 1 94 ? -19.781 -0.999 23.722 1.00 79.06 94 ALA A C 1
ATOM 743 O O . ALA A 1 94 ? -19.809 0.014 24.421 1.00 79.06 94 ALA A O 1
ATOM 744 N N . LEU A 1 95 ? -19.953 -0.951 22.399 1.00 78.38 95 LEU A N 1
ATOM 745 C CA . LEU A 1 95 ? -20.257 0.282 21.654 1.00 78.38 95 LEU A CA 1
ATOM 746 C C . LEU A 1 95 ? -21.635 0.887 22.004 1.00 78.38 95 LEU A C 1
ATOM 748 O O . LEU A 1 95 ? -22.052 1.872 21.407 1.00 78.38 95 LEU A O 1
ATOM 752 N N . SER A 1 96 ? -22.357 0.304 22.960 1.00 81.06 96 SER A N 1
ATOM 753 C CA . SER A 1 96 ? -23.569 0.870 23.555 1.00 81.06 96 SER A CA 1
ATOM 754 C C . SER A 1 96 ? -23.266 1.882 24.672 1.00 81.06 96 SER A C 1
ATOM 756 O O . SER A 1 96 ? -24.141 2.670 25.020 1.00 81.06 96 SER A O 1
ATOM 758 N N . ASP A 1 97 ? -22.050 1.878 25.239 1.00 86.00 97 ASP A N 1
ATOM 759 C CA . ASP A 1 97 ? -21.619 2.873 26.230 1.00 86.00 97 ASP A CA 1
ATOM 760 C C . ASP A 1 97 ? -21.274 4.189 25.513 1.00 86.00 97 ASP A C 1
ATOM 762 O O . ASP A 1 97 ? -20.272 4.301 24.804 1.00 86.00 97 ASP A O 1
ATOM 766 N N . ARG A 1 98 ? -22.131 5.196 25.708 1.00 84.31 98 ARG A N 1
ATOM 767 C CA . ARG A 1 98 ? -22.031 6.523 25.087 1.00 84.31 98 ARG A CA 1
ATOM 768 C C . ARG A 1 98 ? -20.687 7.203 25.351 1.00 84.31 98 ARG A C 1
ATOM 770 O O . ARG A 1 98 ? -20.109 7.775 24.427 1.00 84.31 98 ARG A O 1
ATOM 777 N N . GLU A 1 99 ? -20.193 7.145 26.587 1.00 85.88 99 GLU A N 1
ATOM 778 C CA . GLU A 1 99 ? -18.941 7.808 26.963 1.00 85.88 99 GLU A CA 1
ATOM 779 C C . GLU A 1 99 ? -17.755 7.082 26.327 1.00 85.88 99 GLU A C 1
ATOM 781 O O . GLU A 1 99 ? -16.861 7.703 25.754 1.00 85.88 99 GLU A O 1
ATOM 786 N N . PHE A 1 100 ? -17.789 5.749 26.329 1.00 86.19 100 PHE A N 1
ATOM 787 C CA . PHE A 1 100 ? -16.778 4.938 25.659 1.00 86.19 100 PHE A CA 1
ATOM 788 C C . PHE A 1 100 ? -16.711 5.211 24.149 1.00 86.19 100 PHE A C 1
ATOM 790 O O . PHE A 1 100 ? -15.624 5.411 23.604 1.00 86.19 100 PHE A O 1
ATOM 797 N N . VAL A 1 101 ? -17.863 5.280 23.475 1.00 85.94 101 VAL A N 1
ATOM 798 C CA . VAL A 1 101 ? -17.941 5.592 22.039 1.00 85.94 101 VAL A CA 1
ATOM 799 C C . VAL A 1 101 ? -17.384 6.983 21.753 1.00 85.94 101 VAL A C 1
ATOM 801 O O . VAL A 1 101 ? -16.630 7.146 20.794 1.00 85.94 101 VAL A O 1
ATOM 804 N N . LYS A 1 102 ? -17.692 7.976 22.598 1.00 86.50 102 LYS A N 1
ATOM 805 C CA . LYS A 1 102 ? -17.170 9.341 22.457 1.00 86.50 102 LYS A CA 1
ATOM 806 C C . LYS A 1 102 ? -15.642 9.371 22.546 1.00 86.50 102 LYS A C 1
ATOM 808 O O . LYS A 1 102 ? -14.997 9.925 21.657 1.00 86.50 102 LYS A O 1
ATOM 813 N N . GLN A 1 103 ? -15.057 8.727 23.556 1.00 86.00 103 GLN A N 1
ATOM 814 C CA . GLN A 1 103 ? -13.598 8.641 23.708 1.00 86.00 103 GLN A CA 1
ATOM 815 C C . GLN A 1 103 ? -12.937 7.916 22.529 1.00 86.00 103 GLN A C 1
ATOM 817 O O . GLN A 1 103 ? -11.927 8.375 21.994 1.00 86.00 103 GLN A O 1
ATOM 822 N N . CYS A 1 104 ? -13.532 6.810 22.079 1.00 86.69 104 CYS A N 1
ATOM 823 C CA . CYS A 1 104 ? -13.022 6.049 20.945 1.00 86.69 104 CYS A CA 1
ATOM 824 C C . CYS A 1 104 ? -13.065 6.866 19.641 1.00 86.69 104 CYS A C 1
ATOM 826 O O . CYS A 1 104 ? -12.108 6.854 18.867 1.00 86.69 104 CYS A O 1
ATOM 828 N N . MET A 1 105 ? -14.147 7.615 19.411 1.00 85.94 105 MET A N 1
ATOM 829 C CA . MET A 1 105 ? -14.297 8.475 18.234 1.00 85.94 105 MET A CA 1
ATOM 830 C C . MET A 1 105 ? -13.302 9.636 18.225 1.00 85.94 105 MET A C 1
ATOM 832 O O . MET A 1 105 ? -12.776 9.971 17.166 1.00 85.94 105 MET A O 1
ATOM 836 N N . LEU A 1 106 ? -12.986 10.221 19.385 1.00 87.75 106 LEU A N 1
ATOM 837 C CA . LEU A 1 106 ? -11.966 11.271 19.476 1.00 87.75 106 LEU A CA 1
ATOM 838 C C . LEU A 1 106 ? -10.584 10.762 19.039 1.00 87.75 106 LEU A C 1
ATOM 840 O O . LEU A 1 106 ? -9.907 11.445 18.274 1.00 87.75 106 LEU A O 1
ATOM 844 N N . GLN A 1 107 ? -10.202 9.549 19.454 1.00 86.44 107 GLN A N 1
ATOM 845 C CA . GLN A 1 107 ? -8.934 8.927 19.048 1.00 86.44 107 GLN A CA 1
ATOM 846 C C . GLN A 1 107 ? -8.900 8.576 17.555 1.00 86.44 107 GLN A C 1
ATOM 848 O O . GLN A 1 107 ? -7.872 8.726 16.901 1.00 86.44 107 GLN A O 1
ATOM 853 N N . VAL A 1 108 ? -10.026 8.133 16.992 1.00 88.88 108 VAL A N 1
ATOM 854 C CA . VAL A 1 108 ? -10.145 7.875 15.549 1.00 88.88 108 VAL A CA 1
ATOM 855 C C . VAL A 1 108 ? -10.039 9.171 14.743 1.00 88.88 108 VAL A C 1
ATOM 857 O O . VAL A 1 108 ? -9.389 9.202 13.696 1.00 88.88 108 VAL A O 1
ATOM 860 N N . CYS A 1 109 ? -10.634 10.261 15.225 1.00 86.44 109 CYS A N 1
ATOM 861 C CA . CYS A 1 109 ? -10.563 11.546 14.540 1.00 86.44 109 CYS A CA 1
ATOM 862 C C . CYS A 1 109 ? -9.177 12.177 14.559 1.00 86.44 109 CYS A C 1
ATOM 864 O O . CYS A 1 109 ? -8.832 12.824 13.575 1.00 86.44 109 CYS A O 1
ATOM 866 N N . ASP A 1 110 ? -8.361 11.916 15.580 1.00 84.69 110 ASP A N 1
ATOM 867 C CA . ASP A 1 110 ? -6.945 12.304 15.566 1.00 84.69 110 ASP A CA 1
ATOM 868 C C . ASP A 1 110 ? -6.177 11.688 14.387 1.00 84.69 110 ASP A C 1
ATOM 870 O O . ASP A 1 110 ? -5.264 12.311 13.851 1.00 84.69 110 ASP A O 1
ATOM 874 N N . VAL A 1 111 ? -6.568 10.488 13.946 1.00 84.50 111 VAL A N 1
ATOM 875 C CA . VAL A 1 111 ? -5.921 9.776 12.833 1.00 84.50 111 VAL A CA 1
ATOM 876 C C . VAL A 1 111 ? -6.502 10.171 11.477 1.00 84.50 111 VAL A C 1
ATOM 878 O O . VAL A 1 111 ? -5.761 10.299 10.506 1.00 84.50 111 VAL A O 1
ATOM 881 N N . LEU A 1 112 ? -7.824 10.335 11.383 1.00 83.31 112 LEU A N 1
ATOM 882 C CA . LEU A 1 112 ? -8.502 10.518 10.095 1.00 83.31 112 LEU A CA 1
ATOM 883 C C . LEU A 1 112 ? -8.706 11.982 9.702 1.00 83.31 112 LEU A C 1
ATOM 885 O O . LEU A 1 112 ? -8.634 12.306 8.519 1.00 83.31 112 LEU A O 1
ATOM 889 N N . CYS A 1 113 ? -9.038 12.849 10.658 1.00 79.00 113 CYS A N 1
ATOM 890 C CA . CYS A 1 113 ? -9.469 14.229 10.418 1.00 79.00 113 CYS A CA 1
ATOM 891 C C . CYS A 1 113 ? -9.230 15.083 11.681 1.00 79.00 113 CYS A C 1
ATOM 893 O O . CYS A 1 113 ? -10.204 15.421 12.369 1.00 79.00 113 CYS A O 1
ATOM 895 N N . PRO A 1 114 ? -7.976 15.459 11.993 1.00 75.56 114 PRO A N 1
ATOM 896 C CA . PRO A 1 114 ? -7.669 16.239 13.195 1.00 75.56 114 PRO A CA 1
ATOM 897 C C . PRO A 1 114 ? -8.425 17.579 13.229 1.00 75.56 114 PRO A C 1
ATOM 899 O O . PRO A 1 114 ? -8.856 18.022 14.292 1.00 75.56 114 PRO A O 1
ATOM 902 N N . ASP A 1 115 ? -8.714 18.163 12.062 1.00 74.50 115 ASP A N 1
ATOM 903 C CA . ASP A 1 115 ? -9.446 19.430 11.922 1.00 74.50 115 ASP A CA 1
ATOM 904 C C . ASP A 1 115 ? -10.898 19.373 12.430 1.00 74.50 115 ASP A C 1
ATOM 906 O O . ASP A 1 115 ? -11.499 20.399 12.744 1.00 74.50 115 ASP A O 1
ATOM 910 N N . LYS A 1 116 ? -11.495 18.175 12.512 1.00 71.31 116 LYS A N 1
ATOM 911 C CA . LYS A 1 116 ? -12.907 17.984 12.894 1.00 71.31 116 LYS A CA 1
ATOM 912 C C . LYS A 1 116 ? -13.091 17.539 14.344 1.00 71.31 116 LYS A C 1
ATOM 914 O O . LYS A 1 116 ? -14.230 17.371 14.780 1.00 71.31 116 LYS A O 1
ATOM 919 N N . LYS A 1 117 ? -12.002 17.375 15.101 1.00 71.44 117 LYS A N 1
ATOM 920 C CA . LYS A 1 117 ? -12.020 16.863 16.479 1.00 71.44 117 LYS A CA 1
ATOM 921 C C . LYS A 1 117 ? -12.931 17.673 17.406 1.00 71.44 117 LYS A C 1
ATOM 923 O O . LYS A 1 117 ? -13.714 17.098 18.163 1.00 71.44 117 LYS A O 1
ATOM 928 N N . ASN A 1 118 ? -12.884 19.000 17.289 1.00 68.00 118 ASN A N 1
ATOM 929 C CA . ASN A 1 118 ? -13.653 19.912 18.139 1.00 68.00 118 ASN A CA 1
ATOM 930 C C . ASN A 1 118 ? -15.167 19.696 18.011 1.00 68.00 118 ASN A C 1
ATOM 932 O O . ASN A 1 118 ? -15.876 19.761 19.008 1.00 68.00 118 ASN A O 1
ATOM 936 N N . ASN A 1 119 ? -15.656 19.329 16.822 1.00 68.94 119 ASN A N 1
ATOM 937 C CA . ASN A 1 119 ? -17.085 19.100 16.593 1.00 68.94 119 ASN A CA 1
ATOM 938 C C . ASN A 1 119 ? -17.611 17.875 17.352 1.00 68.94 119 ASN A C 1
ATOM 940 O O . ASN A 1 119 ? -18.780 17.844 17.716 1.00 68.94 119 ASN A O 1
ATOM 944 N N . ILE A 1 120 ? -16.761 16.874 17.596 1.00 64.25 120 ILE A N 1
ATOM 945 C CA . ILE A 1 120 ? -17.128 15.628 18.288 1.00 64.25 120 ILE A CA 1
ATOM 946 C C . ILE A 1 120 ? -17.036 15.806 19.802 1.00 64.25 120 ILE A C 1
ATOM 948 O O . ILE A 1 120 ? -17.836 15.246 20.550 1.00 64.25 120 ILE A O 1
ATOM 952 N N . GLN A 1 121 ? -16.098 16.631 20.267 1.00 67.00 121 GLN A N 1
ATOM 953 C CA . GLN A 1 121 ? -15.955 16.929 21.688 1.00 67.00 121 GLN A CA 1
ATOM 954 C C . GLN A 1 121 ? -17.177 17.680 22.246 1.00 67.00 121 GLN A C 1
ATOM 956 O O . GLN A 1 121 ? -17.590 17.413 23.378 1.00 67.00 121 GLN A O 1
ATOM 961 N N . THR A 1 122 ? -17.792 18.548 21.435 1.00 61.75 122 THR A N 1
ATOM 962 C CA . THR A 1 122 ? -18.973 19.354 21.793 1.00 61.75 122 THR A CA 1
ATOM 963 C C . THR A 1 122 ? -20.287 18.560 21.825 1.00 61.75 122 THR A C 1
ATOM 965 O O . THR A 1 122 ? -21.255 19.017 22.432 1.00 61.75 122 THR A O 1
ATOM 968 N N . VAL A 1 123 ? -20.347 17.363 21.228 1.00 61.09 123 VAL A N 1
ATOM 969 C CA . VAL A 1 123 ? -21.552 16.515 21.290 1.00 61.09 123 VAL A CA 1
ATOM 970 C C . VAL A 1 123 ? -21.718 15.992 22.719 1.00 61.09 123 VAL A C 1
ATOM 972 O O . VAL A 1 123 ? -20.879 15.231 23.209 1.00 61.09 123 VAL A O 1
ATOM 975 N N . SER A 1 124 ? -22.768 16.462 23.400 1.00 52.09 124 SER A N 1
ATOM 976 C 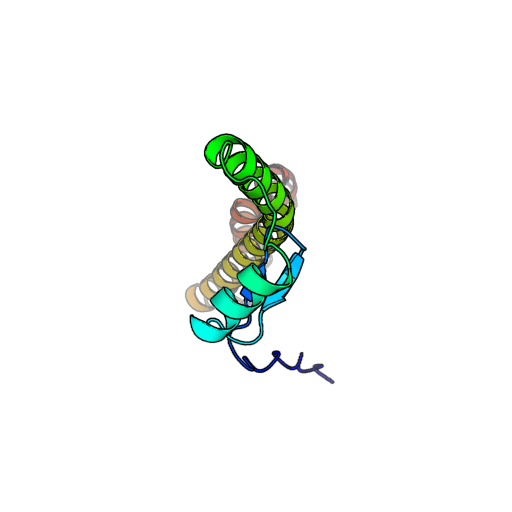CA . SER A 1 124 ? -23.094 16.150 24.801 1.00 52.09 124 SER A CA 1
ATOM 977 C C . SER A 1 124 ? -23.929 14.881 24.958 1.00 52.09 124 SER A C 1
ATOM 979 O O . SER A 1 124 ? -24.955 14.690 24.261 1.00 52.09 124 SER A O 1
#

Foldseek 3Di:
DDPPPPPDPDPDAPWDADLVPRDIQGHPDPVSVVVCCCVPPVPPPCPVVPVVVVVSVVVVCVVCVVVVVVVLLVVLVVVLVVLLVVLCVVVVDDCVPPVSVLVSVLVSCVSRPVPCSVVSVPPD

Radius of gyration: 24.48 Å; chains: 1; bounding box: 48×34×62 Å